Protein AF-A0AAU4TZW5-F1 (afdb_monomer_lite)

Sequence (75 aa):
MTYTFRALAAAAEIDPDGYFTEAGFSKGADGGGFVMLFMSSEEEPDEQDIGLGFDMHWLVTAGQGTAYGCVRELT

Structure (mmCIF, N/CA/C/O backbone):
data_AF-A0AAU4TZW5-F1
#
_entry.id   AF-A0AAU4TZW5-F1
#
loop_
_atom_site.group_PDB
_atom_site.id
_atom_site.type_symbol
_atom_site.label_atom_id
_atom_site.label_alt_id
_atom_site.label_comp_id
_atom_site.label_asym_id
_atom_site.label_entity_id
_atom_site.label_seq_id
_atom_site.pdbx_PDB_ins_code
_atom_site.Cartn_x
_atom_site.Cartn_y
_atom_site.Cartn_z
_atom_site.occupancy
_atom_site.B_iso_or_equiv
_atom_site.auth_seq_id
_atom_site.auth_comp_id
_atom_site.auth_asym_id
_atom_site.auth_atom_id
_atom_site.pdbx_PDB_model_num
ATOM 1 N N . MET A 1 1 ? 1.451 7.497 14.959 1.00 64.81 1 MET A N 1
ATOM 2 C CA . MET A 1 1 ? 0.069 7.001 15.151 1.00 64.81 1 MET A CA 1
ATOM 3 C C . MET A 1 1 ? 0.059 5.542 14.735 1.00 64.81 1 MET A C 1
ATOM 5 O O . MET A 1 1 ? 0.718 5.232 13.753 1.00 64.81 1 MET A O 1
ATOM 9 N N . THR A 1 2 ? -0.624 4.666 15.468 1.00 74.94 2 THR A N 1
ATOM 10 C CA . THR A 1 2 ? -0.679 3.229 15.155 1.00 74.94 2 THR A CA 1
ATOM 11 C C . THR A 1 2 ? -2.128 2.844 14.905 1.00 74.94 2 THR A C 1
ATOM 13 O O . THR A 1 2 ? -2.982 3.134 15.742 1.00 74.94 2 THR A O 1
ATOM 16 N N . TYR A 1 3 ? -2.400 2.205 13.767 1.00 77.75 3 TYR A N 1
ATOM 17 C CA . TYR A 1 3 ? -3.728 1.708 13.409 1.00 77.75 3 TYR A CA 1
ATOM 18 C C . TYR A 1 3 ? -3.774 0.187 13.535 1.00 77.75 3 TYR A C 1
ATOM 20 O O . TYR A 1 3 ? -2.808 -0.507 13.225 1.00 77.75 3 TYR A O 1
ATOM 28 N N . THR A 1 4 ? -4.906 -0.344 13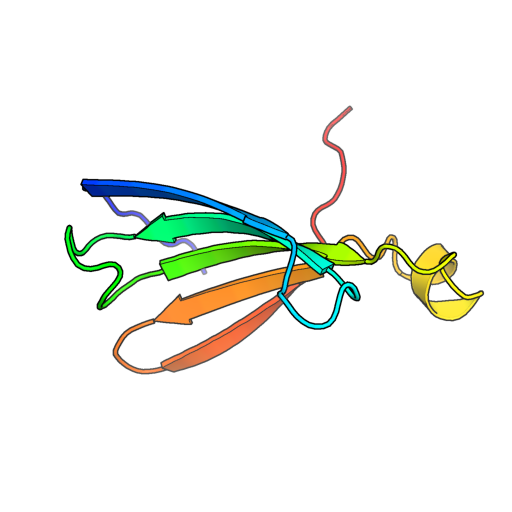.989 1.00 84.62 4 THR A N 1
ATOM 29 C CA . THR A 1 4 ? -5.137 -1.788 14.076 1.00 84.62 4 THR A CA 1
ATOM 30 C C . THR A 1 4 ? -6.526 -2.097 13.547 1.00 84.62 4 THR A C 1
ATOM 32 O O . THR A 1 4 ? -7.516 -1.521 13.999 1.00 84.62 4 THR A O 1
ATOM 35 N N . PHE A 1 5 ? -6.604 -3.009 12.584 1.00 85.44 5 PHE A N 1
ATOM 36 C CA . PHE A 1 5 ? -7.861 -3.473 12.012 1.00 85.44 5 PHE A CA 1
ATOM 37 C C . PHE A 1 5 ? -7.736 -4.932 11.564 1.00 85.44 5 PHE A C 1
ATOM 39 O O . PHE A 1 5 ? -6.636 -5.444 11.370 1.00 85.44 5 PHE A O 1
ATOM 46 N N . ARG A 1 6 ? -8.882 -5.604 11.409 1.00 91.25 6 ARG A N 1
ATOM 47 C CA . ARG A 1 6 ? -8.972 -6.921 10.773 1.00 91.25 6 ARG A CA 1
ATOM 48 C C . ARG A 1 6 ? -9.381 -6.719 9.320 1.00 91.25 6 ARG A C 1
ATOM 50 O O . ARG A 1 6 ? -10.453 -6.166 9.079 1.00 91.25 6 ARG A O 1
ATOM 57 N N . ALA A 1 7 ? -8.549 -7.176 8.393 1.00 91.12 7 ALA A N 1
ATOM 58 C CA . ALA A 1 7 ? -8.904 -7.212 6.983 1.00 91.12 7 ALA A CA 1
ATOM 59 C C . ALA A 1 7 ? -9.982 -8.280 6.736 1.00 91.12 7 ALA A C 1
ATOM 61 O O . ALA A 1 7 ? -9.889 -9.394 7.264 1.00 91.12 7 ALA A O 1
ATOM 62 N N . LEU A 1 8 ? -11.012 -7.925 5.967 1.00 94.31 8 LEU A N 1
ATOM 63 C CA . LEU A 1 8 ? -12.042 -8.844 5.476 1.00 94.31 8 LEU A CA 1
ATOM 64 C C . LEU A 1 8 ? -11.881 -9.152 3.985 1.00 94.31 8 LEU A C 1
ATOM 66 O O . LEU A 1 8 ? -12.386 -10.180 3.543 1.00 94.31 8 LEU A O 1
ATOM 70 N N . ALA A 1 9 ? -11.160 -8.312 3.239 1.00 92.88 9 ALA A N 1
ATOM 71 C CA . ALA A 1 9 ? -10.745 -8.600 1.874 1.00 92.88 9 ALA A CA 1
ATOM 72 C C . ALA A 1 9 ? -9.278 -8.207 1.647 1.00 92.88 9 ALA A C 1
ATOM 74 O O . ALA A 1 9 ? -8.729 -7.345 2.344 1.00 92.88 9 ALA A O 1
ATOM 75 N N . ALA A 1 10 ? -8.664 -8.884 0.679 1.00 92.56 10 ALA A N 1
ATOM 76 C CA . ALA A 1 10 ? -7.339 -8.604 0.153 1.00 92.56 10 ALA A CA 1
ATOM 77 C C . ALA A 1 10 ? -7.388 -8.761 -1.369 1.00 92.56 10 ALA A C 1
ATOM 79 O O . ALA A 1 10 ? -8.008 -9.710 -1.860 1.00 92.56 10 ALA A O 1
ATOM 80 N N . ALA A 1 11 ? -6.762 -7.844 -2.096 1.00 91.50 11 ALA A N 1
ATOM 81 C CA . ALA A 1 11 ? -6.729 -7.854 -3.553 1.00 91.50 11 ALA A CA 1
ATOM 82 C C . ALA A 1 11 ? -5.396 -7.303 -4.062 1.00 91.50 11 ALA A C 1
ATOM 84 O O . ALA A 1 11 ? -4.701 -6.587 -3.339 1.00 91.50 11 ALA A O 1
ATOM 85 N N . ALA A 1 12 ? -5.063 -7.654 -5.299 1.00 90.94 12 ALA A N 1
ATOM 86 C CA . ALA A 1 12 ? -4.000 -7.026 -6.060 1.00 90.94 12 ALA A CA 1
ATOM 87 C C . ALA A 1 12 ? -4.510 -6.765 -7.477 1.00 90.94 12 ALA A C 1
ATOM 89 O O . ALA A 1 12 ? -5.257 -7.583 -8.024 1.00 90.94 12 ALA A O 1
ATOM 90 N N . GLU A 1 13 ? -4.119 -5.633 -8.036 1.00 89.06 13 GLU A N 1
ATOM 91 C CA . GLU A 1 13 ? -4.528 -5.164 -9.354 1.00 89.06 13 GLU A CA 1
ATOM 92 C C . GLU A 1 13 ? -3.348 -4.444 -10.005 1.00 89.06 13 GLU A C 1
ATOM 94 O O . GLU A 1 13 ? -2.506 -3.877 -9.319 1.00 89.06 13 GLU A O 1
ATOM 99 N N . ILE A 1 14 ? -3.263 -4.510 -11.328 1.00 86.69 14 ILE A N 1
ATOM 100 C CA . ILE A 1 14 ? -2.425 -3.593 -12.100 1.00 86.69 14 ILE A CA 1
ATOM 101 C C . ILE A 1 14 ? -3.384 -2.508 -12.561 1.00 86.69 14 ILE A C 1
ATOM 103 O O . ILE A 1 14 ? -4.397 -2.861 -13.175 1.00 86.69 14 ILE A O 1
ATOM 107 N N . ASP A 1 15 ? -3.091 -1.244 -12.243 1.00 82.12 15 ASP A N 1
ATOM 108 C CA . ASP A 1 15 ? -3.936 -0.118 -12.636 1.00 82.12 15 ASP A CA 1
ATOM 109 C C . ASP A 1 15 ? -4.245 -0.245 -14.139 1.00 82.12 15 ASP A C 1
ATOM 111 O O . ASP A 1 15 ? -3.331 -0.496 -14.936 1.00 82.12 15 ASP A O 1
ATOM 115 N N . PRO A 1 16 ? -5.517 -0.143 -14.561 1.00 79.25 16 PRO A N 1
ATOM 116 C CA . PRO A 1 16 ? -5.883 -0.141 -15.970 1.00 79.25 16 PRO A CA 1
ATOM 117 C C . PRO A 1 16 ? -5.086 0.845 -16.838 1.00 79.25 16 PRO A C 1
ATOM 119 O O . PRO A 1 16 ? -4.979 0.620 -18.048 1.00 79.25 16 PRO A O 1
ATOM 122 N N . ASP A 1 17 ? -4.564 1.930 -16.260 1.00 81.25 17 ASP A N 1
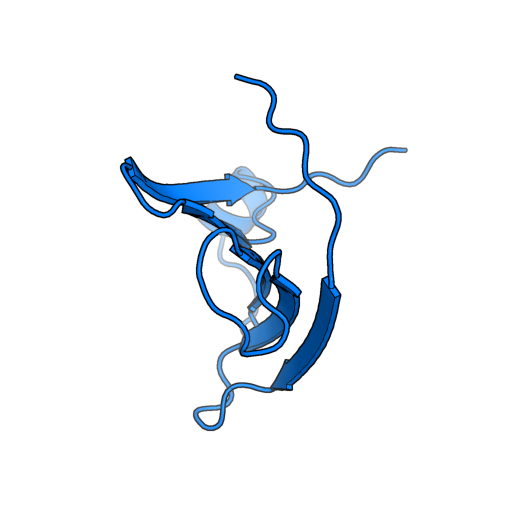ATOM 123 C CA . ASP A 1 17 ? -3.692 2.886 -16.9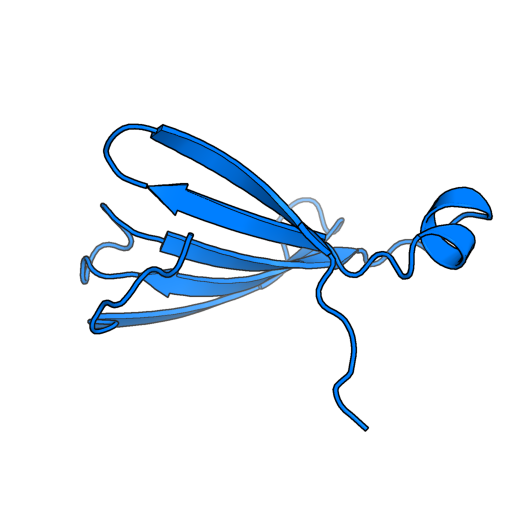47 1.00 81.25 17 ASP A CA 1
ATOM 124 C C . ASP A 1 17 ? -2.208 2.464 -17.010 1.00 81.25 17 ASP A C 1
ATOM 126 O O . ASP A 1 17 ? -1.448 3.002 -17.818 1.00 81.25 17 ASP A O 1
ATOM 130 N N . GLY A 1 18 ? -1.832 1.427 -16.258 1.00 73.81 18 GLY A N 1
ATOM 131 C CA . GLY A 1 18 ? -0.537 0.759 -16.291 1.00 73.81 18 GLY A CA 1
ATOM 132 C C . GLY A 1 18 ? 0.573 1.464 -15.519 1.00 73.81 18 GLY A C 1
ATOM 133 O O . GLY A 1 18 ? 1.725 1.058 -15.663 1.00 73.81 18 GLY A O 1
ATOM 134 N N . TYR A 1 19 ? 0.270 2.498 -14.730 1.00 80.19 19 TYR A N 1
ATOM 135 C CA . TYR A 1 19 ? 1.305 3.215 -13.979 1.00 80.19 19 TYR A CA 1
ATOM 136 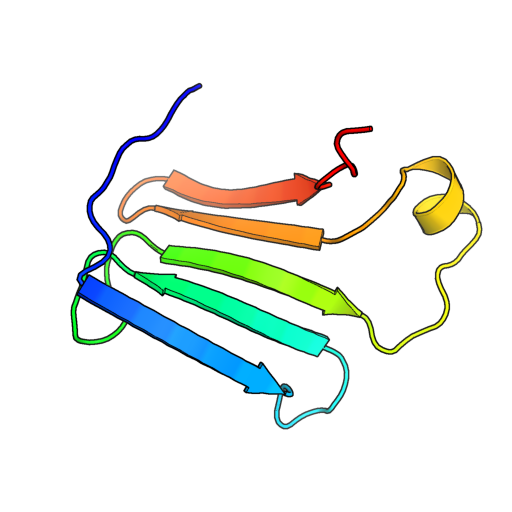C C . TYR A 1 19 ? 1.709 2.506 -12.688 1.00 80.19 19 TYR A C 1
ATOM 138 O O . TYR A 1 19 ? 2.857 2.632 -12.256 1.00 80.19 19 TYR A O 1
ATOM 146 N N . PHE A 1 20 ? 0.789 1.748 -12.085 1.00 83.12 20 PHE A N 1
ATOM 147 C CA . PHE A 1 20 ? 1.009 1.139 -10.780 1.00 83.12 20 PHE A CA 1
ATOM 148 C C . PHE A 1 20 ? 0.564 -0.318 -10.719 1.00 83.12 20 PHE A C 1
ATOM 150 O O . PHE A 1 20 ? -0.499 -0.696 -11.209 1.00 83.12 20 PHE A O 1
ATOM 157 N N . THR A 1 21 ? 1.354 -1.124 -10.016 1.00 87.38 21 THR A N 1
ATOM 158 C CA . THR A 1 21 ? 0.893 -2.388 -9.446 1.00 87.38 21 THR A CA 1
ATOM 159 C C . THR A 1 21 ? 0.446 -2.137 -8.009 1.00 87.38 21 THR A C 1
ATOM 161 O O . THR A 1 21 ? 1.231 -1.692 -7.171 1.00 87.38 21 THR A O 1
ATOM 164 N N . GLU A 1 22 ? -0.807 -2.455 -7.700 1.00 87.88 22 GLU A N 1
ATOM 165 C CA . GLU A 1 22 ? -1.436 -2.219 -6.408 1.00 87.88 22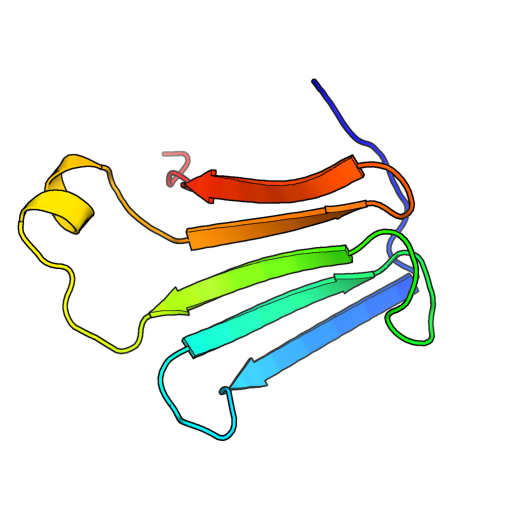 GLU A CA 1
ATOM 166 C C . GLU A 1 22 ? -1.688 -3.520 -5.637 1.00 87.88 22 GLU A C 1
ATOM 168 O O . GLU A 1 22 ? -2.089 -4.545 -6.191 1.00 87.88 22 GLU A O 1
ATOM 173 N N . ALA A 1 23 ? -1.520 -3.475 -4.317 1.00 89.81 23 ALA A N 1
ATOM 174 C CA . ALA A 1 23 ? -1.906 -4.545 -3.405 1.00 89.81 23 ALA A CA 1
ATOM 175 C C . ALA A 1 23 ? -2.532 -3.957 -2.142 1.00 89.81 23 ALA A C 1
ATOM 177 O O . ALA A 1 23 ? -1.947 -3.091 -1.493 1.00 89.81 23 ALA A O 1
ATOM 178 N N . GLY A 1 24 ? -3.717 -4.428 -1.755 1.00 90.19 24 GLY A N 1
ATOM 179 C CA . GLY A 1 24 ? -4.489 -3.785 -0.698 1.00 90.19 24 GLY A CA 1
ATOM 180 C C . GLY A 1 24 ? -5.224 -4.721 0.247 1.00 90.19 24 GLY A C 1
ATOM 181 O O . GLY A 1 24 ? -5.548 -5.864 -0.074 1.00 90.19 24 GLY A O 1
ATOM 182 N N . PHE A 1 25 ? -5.527 -4.184 1.429 1.00 91.56 25 PHE A N 1
ATOM 183 C CA . PHE A 1 25 ? -6.357 -4.795 2.461 1.00 91.56 25 PHE A CA 1
ATOM 184 C C . PHE A 1 25 ? -7.483 -3.846 2.853 1.00 91.56 25 PHE A C 1
ATOM 186 O O . PHE A 1 25 ? -7.230 -2.675 3.140 1.00 91.56 25 PHE A O 1
ATOM 193 N N . SER A 1 26 ? -8.705 -4.357 2.981 1.00 91.25 26 SER A N 1
ATOM 194 C CA . SER A 1 26 ? -9.852 -3.564 3.426 1.00 91.25 26 SER A CA 1
ATOM 195 C C . SER A 1 26 ? -10.531 -4.171 4.647 1.00 91.25 26 SER A C 1
ATOM 197 O O . SER A 1 26 ? -10.624 -5.390 4.817 1.00 91.25 26 SER A O 1
ATOM 199 N N . LYS A 1 27 ? -11.054 -3.305 5.517 1.00 90.06 27 LYS A N 1
ATOM 200 C CA . LYS A 1 27 ? -11.932 -3.716 6.619 1.00 90.06 27 LYS A CA 1
ATOM 201 C C . LYS A 1 27 ? -13.320 -4.126 6.114 1.00 90.06 27 LYS A C 1
ATOM 203 O O . LYS A 1 27 ? -13.925 -5.007 6.714 1.00 90.06 27 LYS A O 1
ATOM 208 N N . GLY A 1 28 ? -13.840 -3.485 5.066 1.00 88.62 28 GLY A N 1
ATOM 209 C CA . GLY A 1 28 ? -15.095 -3.864 4.414 1.00 88.62 28 GLY A CA 1
ATOM 210 C C . GLY A 1 28 ? -14.879 -4.973 3.389 1.00 88.62 28 GLY A C 1
ATOM 211 O O . GLY A 1 28 ? -13.905 -4.935 2.641 1.00 88.62 28 GLY A O 1
ATOM 212 N N . ALA A 1 29 ? -15.774 -5.961 3.339 1.00 87.25 29 ALA A N 1
ATOM 213 C CA . ALA A 1 29 ? -15.717 -7.021 2.324 1.00 87.25 29 ALA A CA 1
ATOM 214 C C . ALA A 1 29 ? -15.980 -6.497 0.895 1.00 87.25 29 ALA A C 1
ATOM 216 O O . ALA A 1 29 ? -15.633 -7.154 -0.076 1.00 87.25 29 ALA A O 1
ATOM 217 N N . ASP A 1 30 ? -16.580 -5.313 0.787 1.00 85.81 30 ASP A N 1
ATOM 218 C CA . ASP A 1 30 ? -16.833 -4.549 -0.436 1.00 85.81 30 ASP A CA 1
ATOM 219 C C . ASP A 1 30 ? -15.654 -3.650 -0.851 1.00 85.81 30 ASP A C 1
ATOM 221 O O . ASP A 1 30 ? -15.789 -2.861 -1.780 1.00 85.81 30 ASP A O 1
ATOM 225 N N . GLY A 1 31 ? -14.519 -3.716 -0.144 1.00 77.81 31 GLY A N 1
ATOM 226 C CA . GLY A 1 31 ? -13.398 -2.795 -0.348 1.00 77.81 31 GLY A CA 1
ATOM 227 C C . GLY A 1 31 ? -13.578 -1.436 0.340 1.00 77.81 31 GLY A C 1
ATOM 228 O O . GLY A 1 31 ? -12.724 -0.568 0.209 1.00 77.81 31 GLY A O 1
ATOM 229 N N . GLY A 1 32 ? -14.660 -1.233 1.097 1.00 78.31 32 GLY A N 1
ATOM 230 C CA . GLY A 1 32 ? -14.978 0.043 1.730 1.00 78.31 32 GLY A CA 1
ATOM 231 C C . GLY A 1 32 ? -14.371 0.254 3.122 1.00 78.31 32 GLY A C 1
ATOM 232 O O . GLY A 1 32 ? -13.910 -0.661 3.818 1.00 78.31 32 GLY A O 1
ATOM 233 N N . GLY A 1 33 ? -14.447 1.505 3.582 1.00 81.38 33 GLY A N 1
ATOM 234 C CA . GLY A 1 33 ? -14.106 1.901 4.946 1.00 81.38 33 GLY A CA 1
ATOM 235 C C . GLY A 1 33 ? -12.614 2.156 5.150 1.00 81.38 33 GLY A C 1
ATOM 236 O O . GLY A 1 33 ? -12.083 3.143 4.658 1.00 81.38 33 GLY A O 1
ATOM 237 N N . PHE A 1 34 ? -11.964 1.325 5.968 1.00 86.31 34 PHE A N 1
ATOM 238 C CA . PHE A 1 34 ? -10.520 1.423 6.200 1.00 86.31 34 PHE A CA 1
ATOM 239 C C . PHE A 1 34 ? -9.805 0.562 5.164 1.00 86.31 34 PHE A C 1
ATOM 241 O O . PHE A 1 34 ? -10.027 -0.653 5.152 1.00 86.31 34 PHE A O 1
ATOM 248 N N . VAL A 1 35 ? -8.963 1.186 4.344 1.00 87.44 35 VAL A N 1
ATOM 249 C CA . VAL A 1 35 ? -8.205 0.522 3.282 1.00 87.44 35 VAL A CA 1
ATOM 250 C C . VAL A 1 35 ? -6.737 0.890 3.414 1.00 87.44 35 VAL A C 1
ATOM 252 O O . VAL A 1 35 ? -6.391 2.059 3.580 1.00 87.44 35 VAL A O 1
ATOM 255 N N . MET A 1 36 ? -5.879 -0.119 3.354 1.00 87.50 36 MET A N 1
ATOM 256 C CA . MET A 1 36 ? -4.436 0.050 3.253 1.00 87.50 36 MET A CA 1
ATOM 257 C C . MET A 1 36 ? -3.999 -0.480 1.896 1.00 87.50 36 MET A C 1
ATOM 259 O O . MET A 1 36 ? -4.251 -1.650 1.620 1.00 87.50 36 MET A O 1
ATOM 263 N N . LEU A 1 37 ? -3.384 0.373 1.082 1.00 86.56 37 LEU A N 1
ATOM 264 C CA . LEU A 1 37 ? -2.969 0.075 -0.285 1.00 86.56 37 LEU A CA 1
ATOM 265 C C . LEU A 1 37 ? -1.464 0.323 -0.423 1.00 86.56 37 LEU A C 1
ATOM 267 O O . LEU A 1 37 ? -0.961 1.374 -0.029 1.00 86.56 37 LEU A O 1
ATOM 271 N N . PHE A 1 38 ? -0.753 -0.652 -0.965 1.00 83.31 38 PHE A N 1
ATOM 272 C CA . PHE A 1 38 ? 0.638 -0.554 -1.388 1.00 83.31 38 PHE A CA 1
ATOM 273 C C . PHE A 1 38 ? 0.647 -0.419 -2.900 1.00 83.31 38 PHE A C 1
ATOM 275 O O . PHE A 1 38 ? -0.082 -1.154 -3.563 1.00 83.31 38 PHE A O 1
ATOM 282 N N . MET A 1 39 ? 1.447 0.497 -3.433 1.00 83.56 39 MET A N 1
ATOM 283 C CA . MET A 1 39 ? 1.543 0.716 -4.869 1.00 83.56 39 MET A CA 1
ATOM 284 C C . MET A 1 39 ? 3.004 0.776 -5.277 1.00 83.56 39 MET A C 1
ATOM 286 O O . MET A 1 39 ? 3.789 1.546 -4.729 1.00 83.56 39 MET A O 1
ATOM 290 N N . SER A 1 40 ? 3.359 -0.049 -6.248 1.00 82.00 40 SER A N 1
ATOM 291 C CA . SER A 1 40 ? 4.654 0.004 -6.907 1.00 82.00 40 SER A CA 1
ATOM 292 C C . SER A 1 40 ? 4.476 0.751 -8.213 1.00 82.00 40 SER A C 1
ATOM 294 O O . SER A 1 40 ? 3.661 0.331 -9.031 1.00 82.00 40 SER A O 1
ATOM 296 N N . SER A 1 41 ? 5.221 1.839 -8.402 1.00 79.62 41 SER A N 1
ATOM 297 C CA . SER A 1 41 ? 5.339 2.461 -9.723 1.00 79.62 41 SER A CA 1
ATOM 298 C C . SER A 1 41 ? 6.011 1.476 -10.677 1.00 79.62 41 SER A C 1
ATOM 300 O O . SER A 1 41 ? 6.946 0.780 -10.277 1.00 79.62 41 SER A O 1
ATOM 302 N N . GLU A 1 42 ? 5.536 1.411 -11.917 1.00 77.44 42 GLU A N 1
ATOM 303 C CA . GLU A 1 42 ? 6.219 0.705 -13.011 1.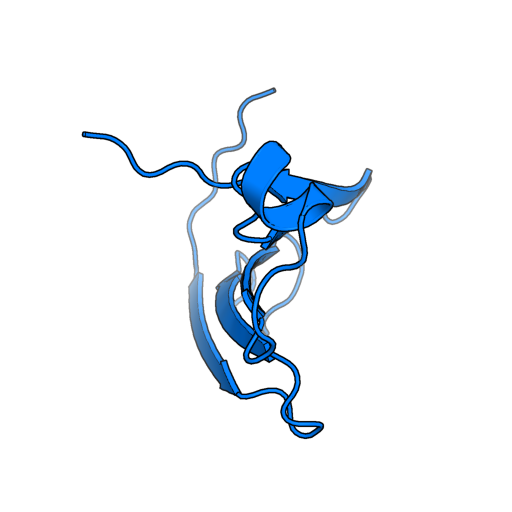00 77.44 42 GLU A CA 1
ATOM 304 C C . GLU A 1 42 ? 7.269 1.603 -13.700 1.00 77.44 42 GLU A C 1
ATOM 306 O O . GLU A 1 42 ? 8.040 1.141 -14.543 1.00 77.44 42 GLU A O 1
ATOM 311 N N . GLU A 1 43 ? 7.310 2.896 -13.360 1.00 79.88 43 GLU A N 1
ATOM 312 C CA . GLU A 1 43 ? 8.329 3.825 -13.849 1.00 79.88 43 GLU A CA 1
ATOM 313 C C . GLU A 1 43 ? 9.641 3.683 -13.067 1.00 79.88 43 GLU A C 1
ATOM 315 O O . GLU A 1 43 ? 9.648 3.423 -11.862 1.00 79.88 43 GLU A O 1
ATOM 320 N N . GLU A 1 44 ? 10.765 3.892 -13.759 1.00 80.38 44 GLU A N 1
ATOM 321 C CA . GLU A 1 44 ? 12.073 3.968 -13.108 1.00 80.38 44 GLU A CA 1
ATOM 322 C C . GLU A 1 44 ? 12.095 5.153 -12.127 1.00 80.38 44 GLU A C 1
ATOM 324 O O . GLU A 1 44 ? 11.744 6.268 -12.529 1.00 80.38 44 GLU A O 1
ATOM 329 N N . PRO A 1 45 ? 12.522 4.940 -10.870 1.00 75.50 45 PRO A N 1
ATOM 330 C CA . PRO A 1 45 ? 12.524 5.986 -9.859 1.00 75.50 45 PRO A CA 1
ATOM 331 C C . PRO A 1 45 ? 13.488 7.109 -10.249 1.00 75.50 45 PRO A C 1
ATOM 333 O O . PRO A 1 45 ? 14.621 6.861 -10.680 1.00 75.50 45 PRO A O 1
ATOM 336 N N . ASP A 1 46 ? 13.058 8.355 -10.068 1.00 81.62 46 ASP A N 1
ATOM 337 C CA . ASP A 1 46 ? 13.926 9.505 -10.292 1.00 81.62 46 ASP A CA 1
ATOM 338 C C . ASP A 1 46 ? 14.923 9.717 -9.127 1.00 81.62 46 ASP A C 1
ATOM 340 O O . ASP A 1 46 ? 14.955 8.986 -8.132 1.00 81.62 46 ASP A O 1
ATOM 344 N N . GLU A 1 47 ? 15.805 10.717 -9.237 1.00 83.81 47 GLU A N 1
ATOM 345 C CA . GLU A 1 47 ? 16.806 10.995 -8.193 1.00 83.81 47 GLU A CA 1
ATOM 346 C C . GLU A 1 47 ? 16.176 11.338 -6.831 1.00 83.81 47 GLU A C 1
ATOM 348 O O . GLU A 1 47 ? 16.767 11.060 -5.781 1.00 83.81 47 GLU A O 1
ATOM 353 N N . GLN A 1 48 ? 14.986 11.940 -6.833 1.00 79.25 48 GLN A N 1
ATOM 354 C CA . GLN A 1 48 ? 14.241 12.247 -5.623 1.00 79.25 48 GLN A CA 1
ATOM 355 C C . GLN A 1 48 ? 13.619 10.974 -5.040 1.00 79.25 48 GLN A C 1
ATOM 357 O O . GLN A 1 48 ? 13.726 10.767 -3.829 1.00 79.25 48 GLN A O 1
ATOM 362 N N . ASP A 1 49 ? 13.039 10.110 -5.868 1.00 75.75 49 ASP A N 1
ATOM 363 C CA . ASP A 1 49 ? 12.473 8.829 -5.443 1.00 75.75 49 ASP A CA 1
ATOM 364 C C . ASP A 1 49 ? 13.542 7.938 -4.798 1.00 75.75 49 ASP A C 1
ATOM 366 O O . ASP A 1 49 ? 13.362 7.413 -3.694 1.00 75.75 49 ASP A O 1
ATOM 370 N N . ILE A 1 50 ? 14.718 7.856 -5.426 1.00 76.81 50 ILE A N 1
ATOM 371 C CA . ILE A 1 50 ? 15.877 7.143 -4.880 1.00 76.81 50 ILE A CA 1
ATOM 372 C C . ILE A 1 50 ? 16.314 7.774 -3.551 1.00 76.81 50 ILE A C 1
ATOM 374 O O . ILE A 1 50 ? 16.546 7.067 -2.568 1.00 76.81 50 ILE A O 1
ATOM 378 N N . GLY A 1 51 ? 16.411 9.107 -3.494 1.00 75.31 51 GLY A N 1
ATOM 379 C CA . GLY A 1 51 ? 16.815 9.835 -2.289 1.00 75.31 51 GLY A CA 1
ATOM 380 C C . GLY A 1 51 ? 15.848 9.671 -1.111 1.00 75.31 51 GLY A C 1
ATOM 381 O O . GLY A 1 51 ? 16.267 9.752 0.047 1.00 75.31 51 GLY A O 1
ATOM 382 N N . LEU A 1 52 ? 14.569 9.423 -1.396 1.00 71.75 52 LEU A N 1
ATOM 383 C CA . LEU A 1 52 ? 13.516 9.225 -0.403 1.00 71.75 52 LEU A CA 1
ATOM 384 C C . LEU A 1 52 ? 13.242 7.746 -0.083 1.00 71.75 52 LEU A C 1
ATOM 386 O O . LEU A 1 52 ? 12.493 7.481 0.860 1.00 71.75 52 LEU A O 1
ATOM 390 N N . GLY A 1 53 ? 13.845 6.801 -0.817 1.00 69.38 53 GLY A N 1
ATOM 391 C CA . GLY A 1 53 ? 13.550 5.368 -0.698 1.00 69.38 53 GLY A CA 1
ATOM 392 C C . GLY A 1 53 ? 12.084 5.074 -1.016 1.00 69.38 53 GLY A C 1
ATOM 393 O O . GLY A 1 53 ? 11.373 4.495 -0.194 1.00 69.38 53 GLY A O 1
ATOM 394 N N . PHE A 1 54 ? 11.607 5.603 -2.141 1.00 67.81 54 PHE A N 1
ATOM 395 C CA . PHE A 1 54 ? 10.188 5.743 -2.439 1.00 67.81 54 PHE A CA 1
ATOM 396 C C . PHE A 1 54 ? 9.575 4.457 -3.009 1.00 67.81 54 PHE A C 1
ATOM 398 O O . PHE A 1 54 ? 9.548 4.248 -4.213 1.00 67.81 54 PHE A O 1
ATOM 405 N N . ASP A 1 55 ? 9.009 3.639 -2.123 1.00 65.38 55 ASP A N 1
ATOM 406 C CA . ASP A 1 55 ? 7.937 2.696 -2.449 1.00 65.38 55 ASP A CA 1
ATOM 407 C C . ASP A 1 55 ? 6.641 3.259 -1.844 1.00 65.38 55 ASP A C 1
ATOM 409 O O . ASP A 1 55 ? 6.473 3.323 -0.614 1.00 65.38 55 ASP A O 1
ATOM 413 N N . MET A 1 56 ? 5.742 3.762 -2.691 1.00 62.94 56 MET A N 1
ATOM 414 C CA . MET A 1 56 ? 4.560 4.495 -2.238 1.00 62.94 56 MET A CA 1
ATOM 415 C C . MET A 1 56 ? 3.510 3.569 -1.620 1.00 62.94 56 MET A C 1
ATOM 417 O O . MET A 1 56 ? 3.084 2.576 -2.199 1.00 62.94 56 MET A O 1
ATOM 421 N N . HIS A 1 57 ? 3.011 3.918 -0.436 1.00 67.94 57 HIS A N 1
ATOM 422 C CA . HIS A 1 57 ? 1.820 3.277 0.121 1.00 67.94 57 HIS A CA 1
ATOM 423 C C . HIS A 1 57 ? 0.880 4.322 0.698 1.00 67.94 57 HIS A C 1
ATOM 425 O O . HIS A 1 57 ? 1.304 5.307 1.316 1.00 67.94 57 HIS A O 1
ATOM 431 N N . TRP A 1 58 ? -0.413 4.112 0.488 1.00 70.00 58 TRP A N 1
ATOM 432 C CA . TRP A 1 58 ? -1.453 5.029 0.915 1.00 70.00 58 TRP A CA 1
ATOM 433 C C . TRP A 1 58 ? -2.399 4.331 1.890 1.00 70.00 58 TRP A C 1
ATOM 435 O O . TRP A 1 58 ? -2.766 3.163 1.751 1.00 70.00 58 TRP A O 1
ATOM 445 N N . LEU A 1 59 ? -2.810 5.075 2.909 1.00 68.75 59 LEU A N 1
ATOM 446 C CA . LEU A 1 59 ? -3.745 4.623 3.923 1.00 68.75 59 LEU A CA 1
ATOM 447 C C . LEU A 1 59 ? -4.989 5.501 3.882 1.00 68.75 59 LEU A C 1
ATOM 449 O O . LEU A 1 59 ? -4.930 6.680 4.230 1.00 68.75 59 LEU A O 1
ATOM 453 N N . VAL A 1 60 ? -6.125 4.919 3.512 1.00 73.00 60 VAL A N 1
ATOM 454 C CA . VAL A 1 60 ? -7.415 5.609 3.509 1.00 73.00 60 VAL A CA 1
ATOM 455 C C . VAL A 1 60 ? -8.192 5.219 4.755 1.00 73.00 60 VAL A C 1
ATOM 457 O O . VAL A 1 60 ? -8.453 4.044 5.025 1.00 73.00 60 VAL A O 1
ATOM 460 N N . THR A 1 61 ? -8.595 6.226 5.526 1.00 73.06 61 THR A N 1
ATOM 461 C CA . THR A 1 61 ? -9.464 6.028 6.688 1.00 73.06 61 THR A CA 1
ATOM 462 C C . THR A 1 61 ? -10.810 6.696 6.453 1.00 73.06 61 THR A C 1
ATOM 464 O O . THR A 1 61 ? -10.885 7.780 5.878 1.00 73.06 61 THR A O 1
ATOM 467 N N . ALA A 1 62 ? -11.879 6.094 6.979 1.00 65.81 62 ALA A N 1
ATOM 468 C CA . ALA A 1 62 ? -13.251 6.582 6.819 1.00 65.81 62 ALA A CA 1
ATOM 469 C C . ALA A 1 62 ? -13.516 8.002 7.384 1.00 65.81 62 ALA A C 1
ATOM 471 O O . ALA A 1 62 ? -14.636 8.488 7.276 1.00 65.81 62 ALA A O 1
ATOM 472 N N . GLY A 1 63 ? -12.526 8.664 8.001 1.00 66.62 63 GLY A N 1
ATOM 473 C CA . GLY A 1 63 ? -12.694 9.980 8.627 1.00 66.62 63 GLY A CA 1
ATOM 474 C C . GLY A 1 63 ? -11.510 10.951 8.545 1.00 66.62 63 GLY A C 1
ATOM 475 O O . GLY A 1 63 ? -11.677 12.086 8.977 1.00 66.62 63 GLY A O 1
ATOM 476 N N . GLN A 1 64 ? -10.338 10.564 8.019 1.00 59.12 64 GLN A N 1
ATOM 477 C CA . GLN A 1 64 ? -9.186 11.480 7.868 1.00 59.12 64 GLN A CA 1
ATOM 478 C C . GLN A 1 64 ? -8.719 11.681 6.418 1.00 59.12 64 GLN A C 1
ATOM 480 O O . GLN A 1 64 ? -7.801 12.465 6.196 1.00 59.12 64 GLN A O 1
ATOM 485 N N . GLY A 1 65 ? -9.333 11.011 5.436 1.00 71.31 65 GLY A N 1
ATOM 486 C CA . GLY A 1 65 ? -8.856 11.022 4.049 1.00 71.31 65 GLY A CA 1
ATOM 487 C C . GLY A 1 65 ? -7.696 10.046 3.829 1.00 71.31 65 GLY A C 1
ATOM 488 O O . GLY A 1 65 ? -7.633 9.005 4.493 1.00 71.31 65 GLY A O 1
ATOM 489 N N . THR A 1 66 ? -6.804 10.385 2.895 1.00 73.38 66 THR A N 1
ATOM 490 C CA . THR A 1 66 ? -5.651 9.568 2.484 1.00 73.38 66 THR A CA 1
ATOM 491 C C . THR A 1 66 ? -4.375 10.065 3.158 1.00 73.38 66 THR A C 1
ATOM 493 O O . THR A 1 66 ? -3.980 11.216 2.977 1.00 73.38 66 THR A O 1
ATOM 496 N N . ALA A 1 67 ? -3.718 9.200 3.926 1.00 71.69 67 ALA A N 1
ATOM 497 C CA . ALA A 1 67 ? -2.358 9.417 4.399 1.00 71.69 67 ALA A CA 1
ATOM 498 C C . ALA A 1 67 ? -1.368 8.762 3.428 1.00 71.69 67 ALA A C 1
ATOM 500 O O . ALA A 1 67 ? -1.566 7.616 3.033 1.00 71.69 67 ALA A O 1
ATOM 501 N N . TYR A 1 68 ? -0.310 9.487 3.077 1.00 71.00 68 TYR A N 1
ATOM 502 C CA . TYR A 1 68 ? 0.745 9.042 2.167 1.00 71.00 68 TYR A CA 1
ATOM 503 C C . TYR A 1 68 ? 2.011 8.736 2.970 1.00 71.00 68 TYR A C 1
ATOM 505 O O . TYR A 1 68 ? 2.314 9.445 3.936 1.00 71.00 68 TYR A O 1
ATOM 513 N N . GLY A 1 69 ? 2.762 7.714 2.571 1.00 69.06 69 GLY A N 1
ATOM 514 C CA . GLY A 1 69 ? 4.068 7.430 3.150 1.00 69.06 69 GLY A CA 1
ATOM 515 C C . GLY A 1 69 ? 4.912 6.502 2.285 1.00 69.06 69 GLY A C 1
ATOM 516 O O . GLY A 1 69 ? 4.433 5.936 1.305 1.00 69.06 69 GLY A O 1
ATOM 517 N N . CYS A 1 70 ? 6.163 6.318 2.704 1.00 66.94 70 CYS A N 1
ATOM 518 C CA . CYS A 1 70 ? 7.092 5.360 2.107 1.00 66.94 70 CYS A CA 1
ATOM 519 C C . CYS A 1 70 ? 7.154 4.104 2.974 1.00 66.94 70 CYS A C 1
ATOM 521 O O . CYS A 1 70 ? 7.205 4.200 4.208 1.00 66.94 70 CYS A O 1
ATOM 523 N N . VAL A 1 71 ? 7.158 2.930 2.350 1.00 64.69 71 VAL A N 1
ATOM 524 C CA . VAL A 1 71 ? 7.610 1.711 3.025 1.00 64.69 71 VAL A CA 1
ATOM 525 C C . VAL A 1 71 ? 9.119 1.598 2.868 1.00 64.69 71 VAL A C 1
ATOM 527 O O . VAL A 1 71 ? 9.680 1.970 1.850 1.00 64.69 71 VAL A O 1
ATOM 530 N N . ARG A 1 72 ? 9.784 1.114 3.915 1.00 65.25 72 ARG A N 1
ATOM 531 C CA . ARG A 1 72 ? 11.194 0.730 3.847 1.00 65.25 72 ARG A CA 1
ATOM 532 C C . ARG A 1 72 ? 11.286 -0.770 4.024 1.00 65.25 72 ARG A C 1
ATOM 534 O O . ARG A 1 72 ? 10.588 -1.323 4.882 1.00 65.25 72 ARG A O 1
ATOM 541 N N . GLU A 1 73 ? 12.181 -1.399 3.280 1.00 66.62 73 GLU A N 1
ATOM 542 C CA . GLU A 1 73 ? 12.571 -2.771 3.563 1.00 66.62 73 GLU A CA 1
ATOM 543 C C . GLU A 1 73 ? 13.095 -2.863 5.007 1.00 66.62 73 GLU A C 1
ATOM 545 O O . GLU A 1 73 ? 13.867 -2.020 5.476 1.00 66.62 73 GLU A O 1
ATOM 550 N N . LEU A 1 74 ? 12.622 -3.866 5.745 1.00 68.19 74 LEU A N 1
ATOM 551 C CA . LEU A 1 74 ? 13.165 -4.201 7.055 1.00 68.19 74 LEU A CA 1
ATOM 552 C C . LEU A 1 74 ? 14.182 -5.324 6.858 1.00 68.19 74 LEU A C 1
ATOM 554 O O . LEU A 1 74 ? 13.795 -6.483 6.731 1.00 68.19 74 LEU A O 1
ATOM 558 N N . THR A 1 75 ? 15.462 -4.960 6.826 1.00 62.06 75 THR A N 1
ATOM 559 C CA . THR A 1 75 ? 16.596 -5.894 6.918 1.00 62.06 75 THR A CA 1
ATOM 560 C C . THR A 1 75 ? 16.831 -6.357 8.346 1.00 62.06 75 THR A C 1
ATOM 562 O O . THR A 1 75 ? 16.801 -5.476 9.241 1.00 62.06 75 THR A O 1
#

Radius of gyration: 13.39 Å; chains: 1; bounding box: 34×21×32 Å

pLDDT: mean 78.78, std 9.2, range [59.12, 94.31]

Secondary structure (DSSP, 8-state):
-------SEEEEEE-TTSSEEEEEEESSTTS-SSEEEEEEESSPP-HHHHHHT--EEEEEETTTEEEEEE-----

Foldseek 3Di:
DDDDADFPDWDWDQPPVRQWTKTKTANDVVNDAWMKMWIAGPDDDDPVCVVQVARWIWIQHPPPGIDIDGDDDDD